Protein AF-A0A7W1ISI7-F1 (afdb_monomer_lite)

Structure (mmCIF, N/CA/C/O backbone):
data_AF-A0A7W1ISI7-F1
#
_entry.id   AF-A0A7W1ISI7-F1
#
loop_
_atom_site.group_PDB
_atom_site.id
_atom_site.type_symbol
_atom_site.label_atom_id
_atom_site.label_alt_id
_atom_site.label_comp_id
_atom_site.label_asym_id
_atom_site.label_entity_id
_atom_site.label_seq_id
_atom_site.pdbx_PDB_ins_code
_atom_site.Cartn_x
_atom_site.Cartn_y
_atom_site.Cartn_z
_atom_site.occupancy
_atom_site.B_iso_or_equiv
_atom_site.auth_seq_id
_atom_site.auth_comp_id
_atom_site.auth_asym_id
_atom_site.auth_atom_id
_atom_site.pdbx_PDB_model_num
ATOM 1 N N . MET A 1 1 ? 41.920 -1.740 -39.205 1.00 56.88 1 MET A N 1
ATOM 2 C CA . MET A 1 1 ? 40.784 -0.908 -38.745 1.00 56.88 1 MET A CA 1
ATOM 3 C C . MET A 1 1 ? 41.171 0.547 -38.924 1.00 56.88 1 MET A C 1
ATOM 5 O O . MET A 1 1 ? 42.257 0.903 -38.486 1.00 56.88 1 MET A O 1
ATOM 9 N N . SER A 1 2 ? 40.366 1.360 -39.616 1.00 63.06 2 SER A N 1
ATOM 10 C CA . SER A 1 2 ? 40.686 2.786 -39.757 1.00 63.06 2 SER A CA 1
ATOM 11 C C . SER A 1 2 ? 40.441 3.511 -38.423 1.00 63.06 2 SER A C 1
ATOM 13 O O . SER A 1 2 ? 39.536 3.117 -37.679 1.00 63.06 2 SER A O 1
ATOM 15 N N . PRO A 1 3 ? 41.211 4.564 -38.102 1.00 68.19 3 PRO A N 1
ATOM 16 C CA . PRO A 1 3 ? 41.009 5.358 -36.886 1.00 68.19 3 PRO A CA 1
ATOM 17 C C . PRO A 1 3 ? 39.587 5.942 -36.789 1.00 68.19 3 PRO A C 1
ATOM 19 O O . PRO A 1 3 ? 39.043 6.083 -35.697 1.00 68.19 3 PRO A O 1
ATOM 22 N N . THR A 1 4 ? 38.939 6.185 -37.930 1.00 71.69 4 THR A N 1
ATOM 23 C CA . THR A 1 4 ? 37.549 6.647 -38.028 1.00 71.69 4 THR A CA 1
ATOM 24 C C . THR A 1 4 ? 36.549 5.611 -37.506 1.00 71.69 4 THR A C 1
ATOM 26 O O . THR A 1 4 ? 35.603 5.973 -36.815 1.00 71.69 4 THR A O 1
ATOM 29 N N . GLY A 1 5 ? 36.782 4.318 -37.767 1.00 69.75 5 GLY A N 1
ATOM 30 C CA . GLY A 1 5 ? 35.905 3.239 -37.299 1.00 69.75 5 GLY A CA 1
ATOM 31 C C . GLY A 1 5 ? 35.951 3.036 -35.783 1.00 69.75 5 GLY A C 1
ATOM 32 O O . GLY A 1 5 ? 34.926 2.751 -35.174 1.00 69.75 5 GLY A O 1
ATOM 33 N N . ILE A 1 6 ? 37.116 3.245 -35.159 1.00 73.50 6 ILE A N 1
ATOM 34 C CA . ILE A 1 6 ? 37.281 3.149 -33.698 1.00 73.50 6 ILE A CA 1
ATOM 35 C C . ILE A 1 6 ? 36.548 4.303 -33.001 1.00 73.50 6 ILE A C 1
ATOM 37 O O . ILE A 1 6 ? 35.837 4.077 -32.023 1.00 73.50 6 ILE A O 1
ATOM 41 N N . ALA A 1 7 ? 36.660 5.524 -33.533 1.00 71.75 7 ALA A N 1
ATOM 42 C CA . ALA A 1 7 ? 35.963 6.694 -32.999 1.00 71.75 7 ALA A CA 1
ATOM 43 C C . ALA A 1 7 ? 34.434 6.563 -33.111 1.00 71.75 7 ALA A C 1
ATOM 45 O O . ALA A 1 7 ? 33.721 6.856 -32.155 1.00 71.75 7 ALA A O 1
ATOM 46 N N . GLN A 1 8 ? 33.924 6.061 -34.241 1.00 72.94 8 GLN A N 1
ATOM 47 C CA . GLN A 1 8 ? 32.490 5.819 -34.430 1.00 72.94 8 GLN A CA 1
ATOM 48 C C . GLN A 1 8 ? 31.948 4.755 -33.468 1.00 72.94 8 GLN A C 1
ATOM 50 O O . GLN A 1 8 ? 30.872 4.935 -32.903 1.00 72.94 8 GLN A O 1
ATOM 55 N N . PHE A 1 9 ? 32.709 3.681 -33.239 1.00 72.81 9 PHE A N 1
ATOM 56 C CA . PHE A 1 9 ? 32.331 2.630 -32.295 1.00 72.81 9 PHE A CA 1
ATOM 57 C C . PHE A 1 9 ? 32.312 3.146 -30.848 1.00 72.81 9 PHE A C 1
ATOM 59 O O . PHE A 1 9 ? 31.388 2.851 -30.100 1.00 72.81 9 PHE A O 1
ATOM 66 N N . LEU A 1 10 ? 33.289 3.974 -30.464 1.00 73.19 10 LEU A N 1
ATOM 67 C CA . LEU A 1 10 ? 33.340 4.614 -29.146 1.00 73.19 10 LEU A CA 1
ATOM 68 C C . LEU A 1 10 ? 32.177 5.582 -28.917 1.00 73.19 10 LEU A C 1
ATOM 70 O O . LEU A 1 10 ? 31.573 5.547 -27.851 1.00 73.19 10 LEU A O 1
ATOM 74 N N . VAL A 1 11 ? 31.832 6.409 -29.907 1.00 72.88 11 VAL A N 1
ATOM 75 C CA . VAL A 1 11 ? 30.692 7.336 -29.814 1.00 72.88 11 VAL A CA 1
ATOM 76 C C . VAL A 1 11 ? 29.374 6.569 -29.716 1.00 72.88 11 VAL A C 1
ATOM 78 O O . VAL A 1 11 ? 28.521 6.938 -28.910 1.00 72.88 11 VAL A O 1
ATOM 81 N N . LEU A 1 12 ? 29.212 5.480 -30.471 1.00 66.56 12 LEU A N 1
ATOM 82 C CA . LEU A 1 12 ? 28.010 4.649 -30.419 1.00 66.56 12 LEU A CA 1
ATOM 83 C C . LEU A 1 12 ? 27.877 3.940 -29.061 1.00 66.56 12 LEU A C 1
ATOM 85 O O . LEU A 1 12 ? 26.829 4.033 -28.431 1.00 66.56 12 LEU A O 1
ATOM 89 N N . SER A 1 13 ? 28.950 3.316 -28.567 1.00 63.59 13 SER A N 1
ATOM 90 C CA . SER A 1 13 ? 28.975 2.659 -27.253 1.00 63.59 13 SER A CA 1
ATOM 91 C C . SER A 1 13 ? 28.772 3.643 -26.102 1.00 63.59 13 SER A C 1
ATOM 93 O O . SER A 1 13 ? 28.024 3.352 -25.175 1.00 63.59 13 SER A O 1
ATOM 95 N N . LEU A 1 14 ? 29.386 4.829 -26.167 1.00 63.88 14 LEU A N 1
ATOM 96 C CA . LEU A 1 14 ? 29.186 5.888 -25.178 1.00 63.88 14 LEU A CA 1
ATOM 97 C C . LEU A 1 14 ? 27.739 6.397 -25.203 1.00 63.88 14 LEU A C 1
ATOM 99 O O . LEU A 1 14 ? 27.159 6.618 -24.150 1.00 63.88 14 LEU A O 1
ATOM 103 N N . SER A 1 15 ? 27.127 6.522 -26.383 1.00 58.84 15 SER A N 1
ATOM 104 C CA . SER A 1 15 ? 25.719 6.919 -26.506 1.00 58.84 15 SER A CA 1
ATOM 105 C C . SER A 1 15 ? 24.775 5.845 -25.953 1.00 58.84 15 SER A C 1
ATOM 107 O O . SER A 1 15 ? 23.840 6.173 -25.236 1.00 58.84 15 SER A O 1
ATOM 109 N N . ILE A 1 16 ? 25.045 4.560 -26.201 1.00 60.09 16 ILE A N 1
ATOM 110 C CA . ILE A 1 16 ? 24.271 3.443 -25.625 1.00 60.09 16 ILE A CA 1
ATOM 111 C C . ILE A 1 16 ? 24.409 3.410 -24.095 1.00 60.09 16 ILE A C 1
ATOM 113 O O . ILE A 1 16 ? 23.429 3.171 -23.401 1.00 60.09 16 ILE A O 1
ATOM 117 N N . LEU A 1 17 ? 25.591 3.718 -23.553 1.00 57.03 17 LEU A N 1
ATOM 118 C CA . LEU A 1 17 ? 25.816 3.804 -22.105 1.00 57.03 17 LEU A CA 1
ATOM 119 C C . LEU A 1 17 ? 25.178 5.050 -21.465 1.00 57.03 17 LEU A C 1
ATOM 121 O O . LEU A 1 17 ? 24.765 4.992 -20.311 1.00 57.03 17 LEU A O 1
ATOM 125 N N . LEU A 1 18 ? 25.095 6.170 -22.191 1.00 53.78 18 LEU A N 1
ATOM 126 C CA . LEU A 1 18 ? 24.512 7.427 -21.698 1.00 53.78 18 LEU A CA 1
ATOM 127 C C . LEU A 1 18 ? 22.983 7.498 -21.860 1.00 53.78 18 LEU A C 1
ATOM 129 O O . LEU A 1 18 ? 22.339 8.246 -21.128 1.00 53.78 18 LEU A O 1
ATOM 133 N N . PHE A 1 19 ? 22.408 6.738 -22.798 1.00 51.94 19 PHE A N 1
ATOM 134 C CA . PHE A 1 19 ? 20.966 6.698 -23.092 1.00 51.94 19 PHE A CA 1
ATOM 135 C C . PHE A 1 19 ? 20.327 5.316 -22.861 1.00 51.94 19 PHE A C 1
ATOM 137 O O . PHE A 1 19 ? 19.182 5.100 -23.264 1.00 51.94 19 PHE A O 1
ATOM 144 N N . GLY A 1 20 ? 21.053 4.385 -22.233 1.00 54.22 20 GLY A N 1
ATOM 145 C CA . GLY A 1 20 ? 20.547 3.066 -21.860 1.00 54.22 20 GLY A CA 1
ATOM 146 C C . GLY A 1 20 ? 19.310 3.196 -20.976 1.00 54.22 20 GLY A C 1
ATOM 147 O O . GLY A 1 20 ? 19.300 3.949 -20.000 1.00 54.22 20 GLY A O 1
ATOM 148 N N . GLY A 1 21 ? 18.238 2.513 -21.365 1.00 56.28 21 GLY A N 1
ATOM 149 C CA . GLY A 1 21 ? 16.966 2.552 -20.667 1.00 56.28 21 GLY A CA 1
ATOM 150 C C . GLY A 1 21 ? 17.073 2.012 -19.244 1.00 56.28 21 GLY A C 1
ATOM 151 O O . GLY A 1 21 ? 17.403 0.850 -19.048 1.00 56.28 21 GLY A O 1
ATOM 152 N N . CYS A 1 22 ? 16.768 2.826 -18.233 1.00 73.12 22 CYS A N 1
ATOM 153 C CA . CYS A 1 22 ? 16.646 2.328 -16.862 1.00 73.12 22 CYS A CA 1
ATOM 154 C C . CYS A 1 22 ? 15.272 1.685 -16.650 1.00 73.12 22 CYS A C 1
ATOM 156 O O . CYS A 1 22 ? 14.272 2.116 -17.219 1.00 73.12 22 CYS A O 1
ATOM 158 N N . ILE A 1 23 ? 15.179 0.697 -15.768 1.00 79.50 23 ILE A N 1
ATOM 159 C CA . ILE A 1 23 ? 13.883 0.136 -15.379 1.00 79.50 23 ILE A CA 1
ATOM 160 C C . ILE A 1 23 ? 13.446 0.785 -14.072 1.00 79.50 23 ILE A C 1
ATOM 162 O O . ILE A 1 23 ? 14.241 0.917 -13.142 1.00 79.50 23 ILE A O 1
ATOM 166 N N . SER A 1 24 ? 12.184 1.198 -13.999 1.00 88.88 24 SER A N 1
ATOM 167 C CA . SER A 1 24 ? 11.588 1.781 -12.800 1.00 88.88 24 SER A CA 1
ATOM 168 C C . SER A 1 24 ? 10.356 0.993 -12.382 1.00 88.88 24 SER A C 1
ATOM 170 O O . SER A 1 24 ? 9.454 0.727 -13.172 1.00 88.88 24 SER A O 1
ATOM 172 N N . HIS A 1 25 ? 10.308 0.620 -11.116 1.00 93.19 25 HIS A N 1
ATOM 173 C CA . HIS A 1 25 ? 9.157 0.015 -10.474 1.00 93.19 25 HIS A CA 1
ATOM 174 C C . HIS A 1 25 ? 8.438 1.073 -9.663 1.00 93.19 25 HIS A C 1
ATOM 176 O O . HIS A 1 25 ? 9.029 1.634 -8.744 1.00 93.19 25 HIS A O 1
ATOM 182 N N . VAL A 1 26 ? 7.173 1.325 -9.983 1.00 96.69 26 VAL A N 1
ATOM 183 C CA . VAL A 1 26 ? 6.356 2.361 -9.348 1.00 96.69 26 VAL A CA 1
ATOM 184 C C . VAL A 1 26 ? 5.183 1.715 -8.621 1.00 96.69 26 VAL A C 1
ATOM 186 O O . VAL A 1 26 ? 4.253 1.202 -9.240 1.00 96.69 26 VAL A O 1
ATOM 189 N N . ALA A 1 27 ? 5.214 1.757 -7.293 1.00 97.88 27 ALA A N 1
ATOM 190 C CA . ALA A 1 27 ? 4.057 1.459 -6.462 1.00 97.88 27 ALA A CA 1
ATOM 191 C C . ALA A 1 27 ? 3.283 2.757 -6.221 1.00 97.88 27 ALA A C 1
ATOM 193 O O . ALA A 1 27 ? 3.798 3.685 -5.591 1.00 97.88 27 ALA A O 1
ATOM 194 N N . ARG A 1 28 ? 2.053 2.821 -6.730 1.00 98.31 28 ARG A N 1
ATOM 195 C CA . ARG A 1 28 ? 1.122 3.931 -6.536 1.00 98.31 28 ARG A CA 1
ATOM 196 C C . ARG A 1 28 ? 0.054 3.525 -5.526 1.00 98.31 28 ARG A C 1
ATOM 198 O O . ARG A 1 28 ? -0.526 2.447 -5.632 1.00 98.31 28 ARG A O 1
ATOM 205 N N . ILE A 1 29 ? -0.188 4.383 -4.546 1.00 98.38 29 ILE A N 1
ATOM 206 C CA . ILE A 1 29 ? -1.236 4.220 -3.546 1.00 98.38 29 ILE A CA 1
ATOM 207 C C . ILE A 1 29 ? -2.166 5.419 -3.673 1.00 98.38 29 ILE A C 1
ATOM 209 O O . ILE A 1 29 ? -1.732 6.549 -3.457 1.00 98.38 29 ILE A O 1
ATOM 213 N N . ASP A 1 30 ? -3.414 5.161 -4.050 1.00 98.06 30 ASP A N 1
ATOM 214 C CA . ASP A 1 30 ? -4.461 6.172 -4.137 1.00 98.06 30 ASP A CA 1
ATOM 215 C C . ASP A 1 30 ? -5.287 6.140 -2.842 1.00 98.06 30 ASP A C 1
ATOM 217 O O . ASP A 1 30 ? -5.799 5.092 -2.433 1.00 98.06 30 ASP A O 1
ATOM 221 N N . SER A 1 31 ? -5.387 7.291 -2.188 1.00 96.06 31 SER A N 1
ATOM 222 C CA . SER A 1 31 ? -6.153 7.502 -0.963 1.00 96.06 31 SER A CA 1
ATOM 223 C C . SER A 1 31 ? -7.458 8.232 -1.286 1.00 96.06 31 SER A C 1
ATOM 225 O O . SER A 1 31 ? -7.456 9.105 -2.157 1.00 96.06 31 SER A O 1
ATOM 227 N N . PRO A 1 32 ? -8.576 7.935 -0.600 1.00 92.12 32 PRO A N 1
ATOM 228 C CA . PRO A 1 32 ? -9.754 8.783 -0.695 1.00 92.12 32 PRO A CA 1
ATOM 229 C C . PRO A 1 32 ? -9.413 10.185 -0.175 1.00 92.12 32 PRO A C 1
ATOM 231 O O . PRO A 1 32 ? -8.799 10.340 0.882 1.00 92.12 32 PRO A O 1
ATOM 234 N N . SER A 1 33 ? -9.820 11.202 -0.931 1.00 85.31 33 SER A N 1
ATOM 235 C CA . SER A 1 33 ? -9.605 12.610 -0.585 1.00 85.31 33 SER A CA 1
ATOM 236 C C . SER A 1 33 ? -10.607 13.119 0.452 1.00 85.31 33 SER A C 1
ATOM 238 O O . SER A 1 33 ? -10.392 14.153 1.085 1.00 85.31 33 SER A O 1
ATOM 240 N N . THR A 1 34 ? -11.738 12.428 0.638 1.00 88.62 34 THR A N 1
ATOM 241 C CA . THR A 1 34 ? -12.762 12.804 1.618 1.00 88.62 34 THR A CA 1
ATOM 242 C C . THR A 1 34 ? -13.572 11.586 2.086 1.00 88.62 34 THR A C 1
ATOM 244 O O . THR A 1 34 ? -14.113 10.874 1.239 1.00 88.62 34 THR A O 1
ATOM 247 N N . PRO A 1 35 ? -13.719 11.383 3.408 1.00 89.81 35 PRO A N 1
ATOM 248 C CA . PRO A 1 35 ? -12.905 11.997 4.462 1.00 89.81 35 PRO A CA 1
ATOM 249 C C . PRO A 1 35 ? -11.433 11.534 4.365 1.00 89.81 35 PRO A C 1
ATOM 251 O O . PRO A 1 35 ? -11.171 10.420 3.905 1.00 89.81 35 PRO A O 1
ATOM 254 N N . PRO A 1 36 ? -10.454 12.376 4.750 1.00 91.62 36 PRO A N 1
ATOM 255 C CA . PRO A 1 36 ? -9.047 12.006 4.667 1.00 91.62 36 PRO A CA 1
ATOM 256 C C . PRO A 1 36 ? -8.712 10.914 5.687 1.00 91.62 36 PRO A C 1
ATOM 258 O O . PRO A 1 36 ? -9.041 11.019 6.870 1.00 91.62 36 PRO A O 1
ATOM 261 N N . VAL A 1 37 ? -8.009 9.881 5.233 1.00 95.50 37 VAL A N 1
ATOM 262 C CA . VAL A 1 37 ? -7.545 8.790 6.098 1.00 95.50 37 VAL A CA 1
ATOM 263 C C . VAL A 1 37 ? -6.192 9.122 6.721 1.00 95.50 37 VAL A C 1
ATOM 265 O O . VAL A 1 37 ? -5.418 9.939 6.218 1.00 95.50 37 VAL A O 1
ATOM 268 N N . GLN A 1 38 ? -5.891 8.446 7.819 1.00 97.25 38 GLN A N 1
ATOM 269 C CA . GLN A 1 38 ? -4.572 8.408 8.441 1.00 97.25 38 GLN A CA 1
ATOM 270 C C . GLN A 1 38 ? -3.989 7.014 8.228 1.00 97.25 38 GLN A C 1
ATOM 272 O O . GLN A 1 38 ? -4.731 6.058 8.012 1.00 97.25 38 GLN A O 1
ATOM 277 N N . GLY A 1 39 ? -2.672 6.857 8.254 1.00 96.44 39 GLY A N 1
ATOM 278 C CA . GLY A 1 39 ? -2.113 5.531 8.034 1.00 96.44 39 GLY A CA 1
ATOM 279 C C . GLY A 1 39 ? -0.604 5.450 8.009 1.00 96.44 39 GLY A C 1
ATOM 280 O O . GLY A 1 39 ? 0.113 6.437 8.139 1.00 96.44 39 GLY A O 1
ATOM 281 N N . VAL A 1 40 ? -0.126 4.231 7.809 1.00 97.31 40 VAL A N 1
ATOM 282 C CA . VAL A 1 40 ? 1.263 3.885 7.552 1.00 97.31 40 VAL A CA 1
ATOM 283 C C . VAL A 1 40 ? 1.371 3.349 6.128 1.00 97.31 40 VAL A C 1
ATOM 285 O O . VAL A 1 40 ? 0.715 2.369 5.775 1.00 97.31 40 VAL A O 1
ATOM 288 N N . ILE A 1 41 ? 2.224 3.971 5.313 1.00 96.69 41 ILE A N 1
ATOM 289 C CA . ILE A 1 41 ? 2.584 3.497 3.971 1.00 96.69 41 ILE A CA 1
ATOM 290 C C . ILE A 1 41 ? 4.067 3.135 3.982 1.00 96.69 41 ILE A C 1
ATOM 292 O O . ILE A 1 41 ? 4.942 3.985 4.155 1.00 96.69 41 ILE A O 1
ATOM 296 N N . GLY A 1 42 ? 4.368 1.849 3.811 1.00 95.69 42 GLY A N 1
ATOM 297 C CA . GLY A 1 42 ? 5.712 1.318 3.996 1.00 95.69 42 GLY A CA 1
ATOM 298 C C . GLY A 1 42 ? 6.160 1.459 5.449 1.00 95.69 42 GLY A C 1
ATOM 299 O O . GLY A 1 42 ? 5.762 0.674 6.300 1.00 95.69 42 GLY A O 1
ATOM 300 N N . VAL A 1 43 ? 7.008 2.453 5.710 1.00 94.38 43 VAL A N 1
ATOM 301 C CA . VAL A 1 43 ? 7.551 2.765 7.047 1.00 94.38 43 VAL A CA 1
ATOM 302 C C . VAL A 1 43 ? 7.155 4.161 7.530 1.00 94.38 43 VAL A C 1
ATOM 304 O O . VAL A 1 43 ? 7.570 4.588 8.603 1.00 94.38 43 VAL A O 1
ATOM 307 N N . SER A 1 44 ? 6.387 4.895 6.726 1.00 96.31 44 SER A N 1
ATOM 308 C CA . SER A 1 44 ? 6.056 6.292 6.982 1.00 96.31 44 SER A CA 1
ATOM 309 C C . SER A 1 44 ? 4.641 6.401 7.520 1.00 96.31 44 SER A C 1
ATOM 311 O O . SER A 1 44 ? 3.699 5.973 6.857 1.00 96.31 44 SER A O 1
ATOM 313 N N . TYR A 1 45 ? 4.504 6.997 8.703 1.00 97.19 45 TYR A N 1
ATOM 314 C CA . TYR A 1 45 ? 3.218 7.432 9.236 1.00 97.19 45 TYR A CA 1
ATOM 315 C C . TYR A 1 45 ? 2.793 8.757 8.591 1.00 97.19 45 TYR A C 1
ATOM 317 O O . TYR A 1 45 ? 3.609 9.672 8.472 1.00 97.19 45 TYR A O 1
ATOM 325 N N . LEU A 1 46 ? 1.530 8.851 8.177 1.00 96.00 46 LEU A N 1
ATOM 326 C CA . LEU A 1 46 ? 0.953 9.977 7.449 1.00 96.00 46 LEU A CA 1
ATOM 327 C C . LEU A 1 46 ? -0.444 10.297 8.002 1.00 96.00 46 LEU A C 1
ATOM 329 O O . LEU A 1 46 ? -1.304 9.420 8.090 1.00 96.00 46 LEU A O 1
ATOM 333 N N . ALA A 1 47 ? -0.671 11.562 8.357 1.00 94.56 47 ALA A N 1
ATOM 334 C CA . ALA A 1 47 ? -1.950 12.064 8.852 1.00 94.56 47 ALA A CA 1
ATOM 335 C C . ALA A 1 47 ? -2.119 13.550 8.458 1.00 94.56 47 ALA A C 1
ATOM 337 O O . ALA A 1 47 ? -1.555 14.416 9.131 1.00 94.56 47 ALA A O 1
ATOM 338 N N . PRO A 1 48 ? -2.859 13.865 7.377 1.00 94.69 48 PRO A N 1
ATOM 339 C CA . PRO A 1 48 ? -3.558 12.933 6.487 1.00 94.69 48 PRO A CA 1
ATOM 340 C C . PRO A 1 48 ? -2.611 12.195 5.526 1.00 94.69 48 PRO A C 1
ATOM 342 O O . PRO A 1 48 ? -1.510 12.660 5.224 1.00 94.69 48 PRO A O 1
ATOM 345 N N . VAL A 1 49 ? -3.056 11.046 5.020 1.00 95.94 49 VAL A N 1
ATOM 346 C CA . VAL A 1 49 ? -2.446 10.397 3.853 1.00 95.94 49 VAL A CA 1
ATOM 347 C C . VAL A 1 49 ? -2.745 11.253 2.609 1.00 95.94 49 VAL A C 1
ATOM 349 O O . VAL A 1 49 ? -3.908 11.593 2.394 1.00 95.94 49 VAL A O 1
ATOM 352 N N . PRO A 1 50 ? -1.743 11.615 1.782 1.00 96.38 50 PRO A N 1
ATOM 353 C CA . PRO A 1 50 ? -1.983 12.334 0.530 1.00 96.38 50 PRO A CA 1
ATOM 354 C C . PRO A 1 50 ? -2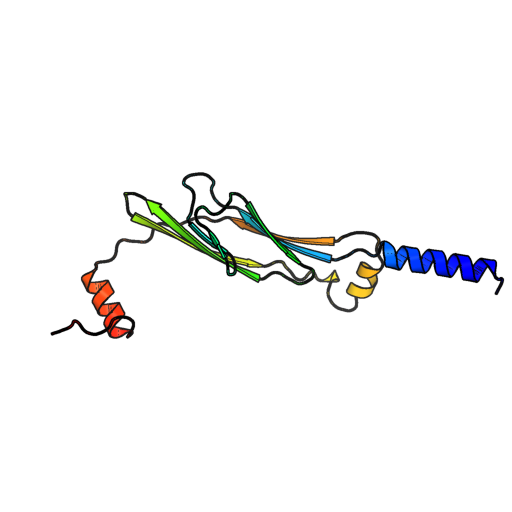.842 11.526 -0.450 1.00 96.38 50 PRO A C 1
ATOM 356 O O . PRO A 1 50 ? -2.690 10.306 -0.522 1.00 96.38 50 PRO A O 1
ATOM 359 N N . ASP A 1 51 ? -3.641 12.210 -1.278 1.00 96.12 51 ASP A N 1
ATOM 360 C CA . ASP A 1 51 ? -4.489 11.600 -2.323 1.00 96.12 51 ASP A CA 1
ATOM 361 C C . ASP A 1 51 ? -3.737 10.576 -3.180 1.00 96.12 51 ASP A C 1
ATOM 363 O O . ASP A 1 51 ? -4.275 9.532 -3.542 1.00 96.12 51 ASP A O 1
ATOM 367 N N . VAL A 1 52 ? -2.469 10.864 -3.486 1.00 96.81 52 VAL A N 1
ATOM 368 C CA . VAL A 1 52 ? -1.576 9.949 -4.191 1.00 96.81 52 VAL A CA 1
ATOM 369 C C . VAL A 1 52 ? -0.240 9.891 -3.467 1.00 96.81 52 VAL A C 1
ATOM 371 O O . VAL A 1 52 ? 0.468 10.891 -3.354 1.00 96.81 52 VAL A O 1
ATOM 374 N N . THR A 1 53 ? 0.142 8.692 -3.041 1.00 97.19 53 THR A N 1
ATOM 375 C CA . THR A 1 53 ? 1.492 8.385 -2.564 1.00 97.19 53 THR A CA 1
ATOM 376 C C . THR A 1 53 ? 2.183 7.474 -3.570 1.00 97.19 53 THR A C 1
ATOM 378 O O . THR A 1 53 ? 1.595 6.506 -4.053 1.00 97.19 53 THR A O 1
ATOM 381 N N . GLN A 1 54 ? 3.439 7.766 -3.903 1.00 97.00 54 GLN A N 1
ATOM 382 C CA . GLN A 1 54 ? 4.223 6.953 -4.830 1.00 97.00 54 GLN A CA 1
ATOM 383 C C . GLN A 1 54 ? 5.562 6.558 -4.228 1.00 97.00 54 GLN A C 1
ATOM 385 O O . GLN A 1 54 ? 6.233 7.357 -3.577 1.00 97.00 54 GLN A O 1
ATOM 390 N N . ARG A 1 55 ? 5.971 5.322 -4.510 1.00 95.38 55 ARG A N 1
ATOM 391 C CA . ARG A 1 55 ? 7.328 4.841 -4.269 1.00 95.38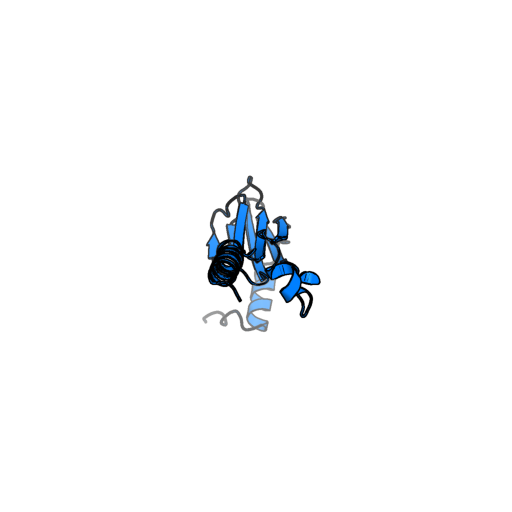 55 ARG A CA 1
ATOM 392 C C . ARG A 1 55 ? 7.887 4.284 -5.567 1.00 95.38 55 ARG A C 1
ATOM 394 O O . ARG A 1 55 ? 7.260 3.427 -6.186 1.00 95.38 55 ARG A O 1
ATOM 401 N N . ALA A 1 56 ? 9.056 4.778 -5.958 1.00 94.75 56 ALA A N 1
ATOM 402 C CA . ALA A 1 56 ? 9.739 4.363 -7.171 1.00 94.75 56 ALA A CA 1
ATOM 403 C C . ALA A 1 56 ? 11.139 3.826 -6.860 1.00 94.75 56 ALA A C 1
ATOM 405 O O . ALA A 1 56 ? 11.797 4.292 -5.928 1.00 94.75 56 ALA A O 1
ATOM 406 N N . GLY A 1 57 ? 11.607 2.863 -7.648 1.00 90.69 57 GLY A N 1
ATOM 407 C CA . GLY A 1 57 ? 12.970 2.352 -7.545 1.00 90.69 57 GLY A CA 1
ATOM 408 C C . GLY A 1 57 ? 13.319 1.354 -8.648 1.00 90.69 57 GLY A C 1
ATOM 409 O O . GLY A 1 57 ? 12.439 0.929 -9.387 1.00 90.69 57 GLY A O 1
ATOM 410 N N . PRO A 1 58 ? 14.594 0.952 -8.768 1.00 85.75 58 PRO A N 1
ATOM 411 C CA . PRO A 1 58 ? 15.037 0.045 -9.831 1.00 85.75 58 PRO A CA 1
ATOM 412 C C . PRO A 1 58 ? 14.602 -1.415 -9.619 1.00 85.75 58 PRO A C 1
ATOM 414 O O . PRO A 1 58 ? 14.581 -2.207 -10.558 1.00 85.75 58 PRO A O 1
ATOM 417 N N . LEU A 1 59 ? 14.250 -1.779 -8.383 1.00 89.62 59 LEU A N 1
ATOM 418 C CA . LEU A 1 59 ? 13.824 -3.124 -7.997 1.00 89.62 59 LEU A CA 1
ATOM 419 C C . LEU A 1 59 ? 12.312 -3.181 -7.766 1.00 89.62 59 LEU A C 1
ATOM 421 O O . LEU A 1 59 ? 11.726 -2.147 -7.429 1.00 89.62 59 LEU A O 1
ATOM 425 N N . PRO A 1 60 ? 11.692 -4.374 -7.855 1.00 93.94 60 PRO A N 1
ATOM 426 C CA . PRO A 1 60 ? 10.308 -4.567 -7.448 1.00 93.94 60 PRO A CA 1
ATOM 427 C C . PRO A 1 60 ? 10.007 -3.955 -6.079 1.00 93.94 60 PRO A C 1
ATOM 429 O O . PRO A 1 60 ? 10.745 -4.148 -5.112 1.00 93.94 60 PRO A O 1
ATOM 432 N N . GLN A 1 61 ? 8.919 -3.196 -6.015 1.00 96.69 61 GLN A N 1
ATOM 433 C CA . GLN A 1 61 ? 8.429 -2.567 -4.800 1.00 96.69 61 GLN A CA 1
ATOM 434 C C . GLN A 1 61 ? 7.469 -3.524 -4.091 1.00 96.69 61 GLN A C 1
ATOM 436 O O . GLN A 1 61 ? 6.582 -4.094 -4.724 1.00 96.69 61 GLN A O 1
ATOM 441 N N . ASP A 1 62 ? 7.614 -3.655 -2.773 1.00 97.56 62 ASP A N 1
ATOM 442 C CA . ASP A 1 62 ? 6.629 -4.287 -1.891 1.00 97.56 62 ASP A CA 1
ATOM 443 C C . ASP A 1 62 ? 6.300 -3.297 -0.766 1.00 97.56 62 ASP A C 1
ATOM 445 O O . ASP A 1 62 ? 7.107 -3.073 0.139 1.00 97.56 62 ASP A O 1
ATOM 449 N N . VAL A 1 63 ? 5.153 -2.623 -0.876 1.00 98.00 63 VAL A N 1
ATOM 450 C CA . VAL A 1 63 ? 4.756 -1.532 0.022 1.00 98.00 63 VAL A CA 1
ATOM 451 C C . VAL A 1 63 ? 3.535 -1.965 0.836 1.00 98.00 63 VAL A C 1
ATOM 453 O O . VAL A 1 63 ? 2.427 -1.977 0.292 1.00 98.00 63 VAL A O 1
ATOM 456 N N . PRO A 1 64 ? 3.694 -2.336 2.122 1.00 98.31 64 PRO A N 1
ATOM 457 C CA . PRO A 1 64 ? 2.553 -2.552 3.006 1.00 98.31 64 PRO A CA 1
ATOM 458 C C . PRO A 1 64 ? 1.830 -1.228 3.281 1.00 98.31 64 PRO A C 1
ATOM 460 O O . PRO A 1 64 ? 2.466 -0.177 3.362 1.00 98.31 64 PRO A O 1
ATOM 463 N N . VAL A 1 65 ? 0.510 -1.288 3.421 1.00 98.38 65 VAL A N 1
ATOM 464 C CA . VAL A 1 65 ? -0.349 -0.137 3.707 1.00 98.38 65 VAL A CA 1
ATOM 465 C C . VAL A 1 65 ? -1.325 -0.515 4.808 1.00 98.38 65 VAL A C 1
ATOM 467 O O . VAL A 1 65 ? -2.105 -1.448 4.638 1.00 98.38 65 VAL A O 1
ATOM 470 N N . SER A 1 66 ? -1.310 0.251 5.890 1.00 98.25 66 SER A N 1
ATOM 471 C CA . SER A 1 66 ? -2.293 0.181 6.968 1.00 98.25 66 SER A CA 1
ATOM 472 C C . SER A 1 66 ? -2.919 1.560 7.092 1.00 98.25 66 SER A C 1
ATOM 474 O O . SER A 1 66 ? -2.208 2.518 7.371 1.00 98.25 66 SER A O 1
ATOM 476 N N . ALA A 1 67 ? -4.217 1.699 6.859 1.00 97.81 67 ALA A N 1
ATOM 477 C CA . ALA A 1 67 ? -4.902 2.986 6.939 1.00 97.81 67 ALA A CA 1
ATOM 478 C C . ALA A 1 67 ? -6.140 2.883 7.820 1.00 97.81 67 ALA A C 1
ATOM 480 O O . ALA A 1 67 ? -6.762 1.827 7.925 1.00 97.81 67 ALA A O 1
ATOM 481 N N . TRP A 1 68 ? -6.497 3.985 8.459 1.00 97.31 68 TRP A N 1
ATOM 482 C CA . TRP A 1 68 ? -7.668 4.091 9.300 1.00 97.31 68 TRP A CA 1
ATOM 483 C C . TRP A 1 68 ? -8.317 5.459 9.179 1.00 97.31 68 TRP A C 1
ATOM 485 O O . TRP A 1 68 ? -7.695 6.473 8.862 1.00 97.31 68 TRP A O 1
ATOM 495 N N . LEU A 1 69 ? -9.606 5.452 9.451 1.00 95.75 69 LEU A N 1
ATOM 496 C CA . LEU A 1 69 ? -10.482 6.597 9.436 1.00 95.75 69 LEU A CA 1
ATOM 497 C C . LEU A 1 69 ? -11.281 6.544 10.731 1.00 95.75 69 LEU A C 1
ATOM 499 O O . LEU A 1 69 ? -11.927 5.537 11.014 1.00 95.75 69 LEU A O 1
ATOM 503 N N . ILE A 1 70 ? -11.166 7.597 11.531 1.00 91.88 70 ILE A N 1
ATOM 504 C CA . ILE A 1 70 ? -11.925 7.751 12.769 1.00 91.88 70 ILE A CA 1
ATOM 505 C C . ILE A 1 70 ? -13.041 8.744 12.465 1.00 91.88 70 ILE A C 1
ATOM 507 O O . ILE A 1 70 ? -12.761 9.879 12.083 1.00 91.88 70 ILE A O 1
ATOM 511 N N . GLU A 1 71 ? -14.276 8.292 12.620 1.00 89.88 71 GLU A N 1
ATOM 512 C CA . GLU A 1 71 ? -15.506 9.066 12.453 1.00 89.88 71 GLU A CA 1
ATOM 513 C C . GLU A 1 71 ? -16.301 9.039 13.763 1.00 89.88 71 GLU A C 1
ATOM 515 O O . GLU A 1 71 ? -15.995 8.261 14.670 1.00 89.88 71 GLU A O 1
ATOM 520 N N . ASP A 1 72 ? -17.340 9.869 13.863 1.00 89.12 72 ASP A N 1
ATOM 521 C CA . ASP A 1 72 ? -18.204 9.925 15.051 1.00 89.12 72 ASP A CA 1
ATOM 522 C C . ASP A 1 72 ? -18.867 8.565 15.350 1.00 89.12 72 ASP A C 1
ATOM 524 O O . ASP A 1 72 ? -19.040 8.193 16.511 1.00 89.12 72 ASP A O 1
ATOM 528 N N . ASP A 1 73 ? -19.167 7.793 14.300 1.00 84.44 73 ASP A N 1
ATOM 529 C CA . ASP A 1 73 ? -19.830 6.487 14.377 1.00 84.44 73 ASP A CA 1
ATOM 530 C C . ASP A 1 73 ? -18.857 5.308 14.582 1.00 84.44 73 ASP A C 1
ATOM 532 O O . ASP A 1 73 ? -19.290 4.160 14.727 1.00 84.44 73 ASP A O 1
ATOM 536 N N . GLY A 1 74 ? -17.540 5.560 14.616 1.00 90.19 74 GLY A N 1
ATOM 537 C CA . GLY A 1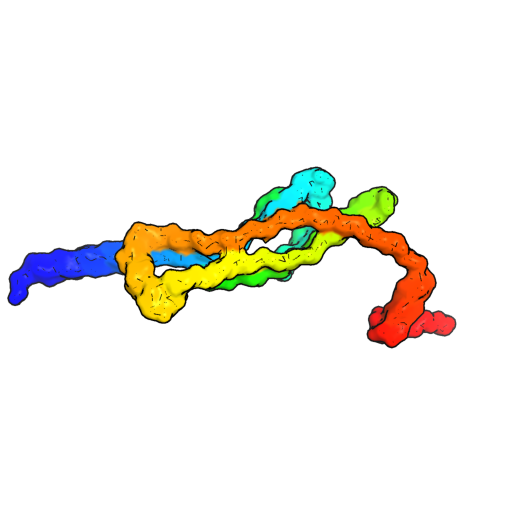 74 ? -16.537 4.547 14.943 1.00 90.19 74 GLY A CA 1
ATOM 538 C C . GLY A 1 74 ? -15.264 4.582 14.097 1.00 90.19 74 GLY A C 1
ATOM 539 O O . GLY A 1 74 ? -14.809 5.616 13.617 1.00 90.19 74 GLY A O 1
ATOM 540 N N . LEU A 1 75 ? -14.637 3.411 13.965 1.00 93.69 75 LEU A N 1
ATOM 541 C CA . LEU A 1 75 ? -13.362 3.225 13.274 1.00 93.69 75 LEU A CA 1
ATOM 542 C C . LEU A 1 75 ? -13.579 2.443 11.980 1.00 93.69 75 LEU A C 1
ATOM 544 O O . LEU A 1 75 ? -14.113 1.338 12.008 1.00 93.69 75 LEU A O 1
ATOM 548 N N . SER A 1 76 ? -13.066 2.952 10.868 1.00 95.94 76 SER A N 1
ATOM 549 C CA . SER A 1 76 ? -12.882 2.191 9.633 1.00 95.94 76 SER A CA 1
ATOM 550 C C . SER A 1 76 ? -11.398 1.925 9.402 1.00 95.94 76 SER A C 1
ATOM 552 O O . SER A 1 76 ? -10.555 2.773 9.689 1.00 95.94 76 SER A O 1
ATOM 554 N N . ARG A 1 77 ? -11.055 0.741 8.888 1.00 97.00 77 ARG A N 1
ATOM 555 C CA . ARG A 1 77 ? -9.667 0.312 8.667 1.00 97.00 77 ARG A CA 1
ATOM 556 C C . ARG A 1 77 ? -9.493 -0.323 7.294 1.00 97.00 77 ARG A C 1
ATOM 558 O O . ARG A 1 77 ? -10.390 -0.985 6.784 1.00 97.00 77 ARG A O 1
ATOM 565 N N . PHE A 1 78 ? -8.311 -0.148 6.723 1.00 97.88 78 PHE A N 1
ATOM 566 C CA . PHE A 1 78 ? -7.842 -0.811 5.520 1.00 97.88 78 PHE A CA 1
ATOM 567 C C . PHE A 1 78 ? -6.461 -1.415 5.772 1.00 97.88 78 PHE A C 1
ATOM 569 O O . PHE A 1 78 ? -5.579 -0.759 6.322 1.00 97.88 78 PHE A O 1
ATOM 576 N N . GLU A 1 79 ? -6.268 -2.651 5.324 1.00 98.19 79 GLU A N 1
ATOM 577 C CA . GLU A 1 79 ? -4.969 -3.315 5.282 1.00 98.19 79 GLU A CA 1
ATOM 578 C C . GLU A 1 79 ? -4.732 -3.815 3.862 1.00 98.19 79 GLU A C 1
ATOM 580 O O . GLU A 1 79 ? -5.560 -4.521 3.287 1.00 98.19 79 GLU A O 1
ATOM 585 N N . GLY A 1 80 ? -3.596 -3.445 3.286 1.00 97.81 80 GLY A N 1
ATOM 586 C CA . GLY A 1 80 ? -3.277 -3.754 1.906 1.00 97.81 80 GLY A CA 1
ATOM 587 C C . GLY A 1 80 ? -1.782 -3.813 1.651 1.00 97.81 80 GLY A C 1
ATOM 588 O O . GLY A 1 80 ? -0.943 -3.555 2.518 1.00 97.81 80 GLY A O 1
ATOM 589 N N . ARG A 1 81 ? -1.429 -4.197 0.426 1.00 98.25 81 ARG A N 1
ATOM 590 C CA . ARG A 1 81 ? -0.035 -4.300 0.004 1.00 98.25 81 ARG A CA 1
ATOM 591 C C . ARG A 1 81 ? 0.083 -4.035 -1.490 1.00 98.25 81 ARG A C 1
ATOM 593 O O . ARG A 1 81 ? -0.499 -4.759 -2.292 1.00 98.25 81 ARG A O 1
ATOM 600 N N . CYS A 1 82 ? 0.830 -2.999 -1.858 1.00 98.00 82 CYS A N 1
ATOM 601 C CA . CYS A 1 82 ? 1.077 -2.632 -3.248 1.00 98.00 82 CYS A CA 1
ATOM 602 C C . CYS A 1 82 ? 2.387 -3.279 -3.714 1.00 98.00 82 CYS A C 1
ATOM 604 O O . CYS A 1 82 ? 3.456 -2.959 -3.191 1.00 98.00 82 CYS A O 1
ATOM 606 N N . ARG A 1 83 ? 2.296 -4.215 -4.667 1.00 97.81 83 ARG A N 1
ATOM 607 C CA . ARG A 1 83 ? 3.439 -4.979 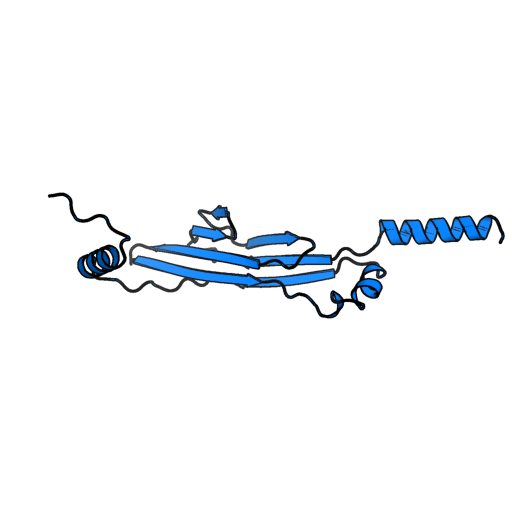-5.187 1.00 97.81 83 ARG A CA 1
ATOM 608 C C . ARG A 1 83 ? 3.600 -4.766 -6.673 1.00 97.81 83 ARG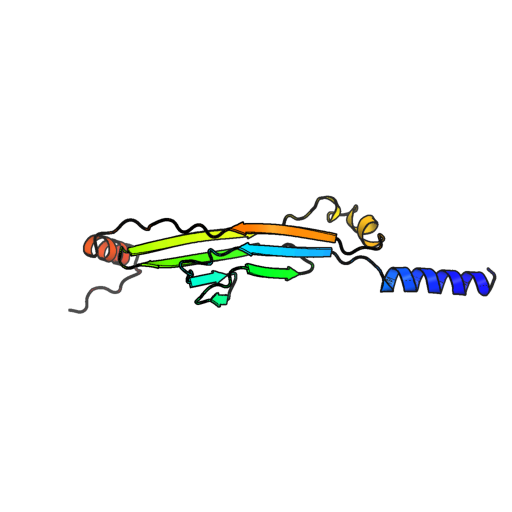 A C 1
ATOM 610 O O . ARG A 1 83 ? 2.712 -5.150 -7.432 1.00 97.81 83 ARG A O 1
ATOM 617 N N . THR A 1 84 ? 4.732 -4.216 -7.094 1.00 96.50 84 THR A N 1
ATOM 618 C CA . THR A 1 84 ? 5.022 -4.148 -8.527 1.00 96.50 84 THR A CA 1
ATOM 619 C C . THR A 1 84 ? 5.426 -5.533 -9.029 1.00 96.50 84 THR A C 1
ATOM 621 O O . THR A 1 84 ? 6.172 -6.251 -8.354 1.00 96.50 84 THR A O 1
ATOM 624 N N . PRO A 1 85 ? 4.922 -5.961 -10.197 1.00 91.81 85 PRO A N 1
ATOM 625 C CA . PRO A 1 85 ? 5.319 -7.241 -10.755 1.00 91.81 85 PRO A CA 1
ATOM 626 C C . PRO A 1 85 ? 6.789 -7.183 -11.176 1.00 91.81 85 PRO A C 1
ATOM 628 O O . PRO A 1 85 ? 7.260 -6.140 -11.627 1.00 91.81 85 PRO A O 1
ATOM 631 N N . LEU A 1 86 ? 7.490 -8.317 -11.082 1.00 88.88 86 LEU A N 1
ATOM 632 C CA . LEU A 1 86 ? 8.757 -8.533 -11.781 1.00 88.88 86 LEU A CA 1
ATOM 633 C C . LEU A 1 86 ? 8.435 -9.027 -13.200 1.00 88.88 86 LEU A C 1
ATOM 635 O O . LEU A 1 86 ? 8.073 -10.205 -13.354 1.00 88.88 86 LEU A O 1
ATOM 639 N N . PRO A 1 87 ? 8.509 -8.162 -14.227 1.00 81.75 87 PRO A N 1
ATOM 640 C CA . PRO A 1 87 ? 8.125 -8.530 -15.579 1.00 81.75 87 PRO A CA 1
ATOM 641 C C . PRO A 1 87 ? 9.015 -9.654 -16.109 1.00 81.75 87 PRO A C 1
ATOM 643 O O . PRO A 1 87 ? 10.183 -9.765 -15.742 1.00 81.75 87 PRO A O 1
ATOM 646 N N . TRP A 1 88 ? 8.474 -10.500 -16.988 1.00 79.31 88 TRP A N 1
ATOM 647 C CA . TRP A 1 88 ? 9.224 -11.634 -17.541 1.00 79.31 88 TRP A CA 1
ATOM 648 C C . TRP A 1 88 ? 10.469 -11.188 -18.319 1.00 79.31 88 TRP A C 1
ATOM 650 O O . TRP A 1 88 ? 11.471 -11.891 -18.303 1.00 79.31 88 TRP A O 1
ATOM 660 N N . TRP A 1 89 ? 10.416 -10.014 -18.951 1.00 73.69 89 TRP A N 1
ATOM 661 C CA . TRP A 1 89 ? 11.526 -9.434 -19.705 1.00 73.69 89 TRP A CA 1
ATOM 662 C C . TRP A 1 89 ? 12.646 -8.896 -18.807 1.00 73.69 89 TRP A C 1
ATOM 664 O O . TRP A 1 89 ? 13.744 -8.687 -19.287 1.00 73.69 89 TRP A O 1
ATOM 674 N N . GLN A 1 90 ? 12.404 -8.743 -17.500 1.00 73.94 90 GLN A N 1
ATOM 675 C CA . GLN A 1 90 ? 13.430 -8.444 -16.494 1.00 73.94 90 GLN A CA 1
ATOM 676 C C . GLN A 1 90 ? 14.098 -9.702 -15.922 1.00 73.94 90 GLN A C 1
ATOM 678 O O . GLN A 1 90 ? 14.860 -9.626 -14.959 1.00 73.94 90 GLN A O 1
ATOM 683 N N . ARG A 1 91 ? 13.756 -10.882 -16.447 1.00 76.00 91 ARG A N 1
ATOM 684 C CA . ARG A 1 91 ? 14.362 -12.150 -16.044 1.00 76.00 91 ARG A CA 1
ATOM 685 C C . ARG A 1 91 ? 15.460 -12.498 -17.036 1.00 76.00 91 ARG A C 1
ATOM 687 O O . ARG A 1 91 ? 15.251 -12.412 -18.245 1.00 76.00 91 ARG A O 1
ATOM 694 N N . PHE A 1 92 ? 16.595 -12.956 -16.524 1.00 66.62 92 PHE A N 1
ATOM 695 C CA . PHE A 1 92 ? 17.689 -13.436 -17.359 1.00 66.62 92 PHE A CA 1
ATOM 696 C C . PHE A 1 92 ? 17.210 -14.520 -18.347 1.00 66.62 92 PHE A C 1
ATOM 698 O O . PHE A 1 92 ? 16.473 -15.424 -17.930 1.00 66.62 92 PHE A O 1
ATOM 705 N N . PRO A 1 93 ? 17.614 -14.479 -19.635 1.00 61.41 93 PRO A N 1
ATOM 706 C CA . PRO A 1 93 ? 18.530 -13.520 -20.278 1.00 61.41 93 PRO A CA 1
ATOM 707 C C . PRO A 1 93 ? 17.826 -12.361 -21.015 1.00 61.41 93 PRO A C 1
ATOM 709 O O . PRO A 1 93 ? 18.458 -11.656 -21.800 1.00 61.41 93 PRO A O 1
ATOM 712 N N . ALA A 1 94 ? 16.506 -12.214 -20.863 1.00 64.12 94 ALA A N 1
ATOM 713 C CA . ALA A 1 94 ? 15.736 -11.189 -21.570 1.00 64.12 94 ALA A CA 1
ATOM 714 C C . ALA A 1 94 ? 16.095 -9.764 -21.107 1.00 64.12 94 ALA A C 1
ATOM 716 O O . ALA A 1 94 ? 15.975 -8.826 -21.898 1.00 64.12 94 ALA A O 1
ATOM 717 N N . ASP A 1 95 ? 16.607 -9.640 -19.877 1.00 68.19 95 ASP A N 1
ATOM 718 C CA . ASP A 1 95 ? 17.114 -8.402 -19.282 1.00 68.19 95 ASP A CA 1
ATOM 719 C C . ASP A 1 95 ? 18.216 -7.758 -20.137 1.00 68.19 95 ASP A C 1
ATOM 721 O O . ASP A 1 95 ? 18.140 -6.574 -20.454 1.00 68.19 95 ASP A O 1
ATOM 725 N N . LEU A 1 96 ? 19.156 -8.564 -20.640 1.00 65.38 96 LEU A N 1
ATOM 726 C CA . LEU A 1 96 ? 20.278 -8.116 -21.466 1.00 65.38 96 LEU A CA 1
ATOM 727 C C . LEU A 1 96 ? 19.826 -7.484 -22.790 1.00 65.38 96 LEU A C 1
ATOM 729 O O . LEU A 1 96 ? 20.501 -6.606 -23.319 1.00 65.38 96 LEU A O 1
ATOM 733 N N . VAL A 1 97 ? 18.683 -7.914 -23.332 1.00 66.81 97 VAL A N 1
ATOM 734 C CA . VAL A 1 97 ? 18.107 -7.325 -24.550 1.00 66.81 97 VAL A CA 1
ATOM 735 C C . VAL A 1 97 ? 17.353 -6.041 -24.220 1.00 66.81 97 VAL A C 1
ATOM 737 O O . VAL A 1 97 ? 17.482 -5.067 -24.959 1.00 66.81 97 VAL A O 1
ATOM 740 N N . SER A 1 98 ? 16.587 -6.013 -23.124 1.00 64.00 98 SER A N 1
ATOM 741 C CA . SER A 1 98 ? 15.857 -4.808 -22.714 1.00 64.00 98 SER A CA 1
ATOM 742 C C . SER A 1 98 ? 16.774 -3.670 -22.267 1.00 64.00 98 SER A C 1
ATOM 744 O O . SER A 1 98 ? 16.460 -2.520 -22.552 1.00 64.00 98 SER A O 1
ATOM 746 N N . ASP A 1 99 ? 17.922 -3.976 -21.657 1.00 64.81 99 ASP A N 1
ATOM 747 C CA . ASP A 1 99 ? 18.911 -2.980 -21.217 1.00 64.81 99 ASP A CA 1
ATOM 748 C C . ASP A 1 99 ? 19.548 -2.225 -22.398 1.00 64.81 99 ASP A C 1
ATOM 750 O O . ASP A 1 99 ? 19.985 -1.081 -22.267 1.00 64.81 99 ASP A O 1
ATOM 754 N N . LEU A 1 100 ? 19.591 -2.858 -23.575 1.00 64.31 100 LEU A N 1
ATOM 755 C CA . LEU A 1 100 ? 20.138 -2.275 -24.803 1.00 64.31 100 LEU A CA 1
ATOM 756 C C . LEU A 1 100 ? 19.126 -1.407 -25.559 1.00 64.31 100 LEU A C 1
ATOM 758 O O . LEU A 1 100 ? 19.501 -0.729 -26.520 1.00 64.31 100 LEU A O 1
ATOM 762 N N . LEU A 1 101 ? 17.849 -1.432 -25.167 1.00 64.62 101 LEU A N 1
ATOM 763 C CA . LEU A 1 101 ? 16.819 -0.629 -25.811 1.00 64.62 101 LEU A CA 1
ATOM 764 C C . LEU A 1 101 ? 16.816 0.791 -25.222 1.00 64.62 101 LEU A C 1
ATOM 766 O O . LEU A 1 101 ? 16.799 0.966 -24.002 1.00 64.62 101 LEU A O 1
ATOM 770 N N . PRO A 1 102 ? 16.809 1.833 -26.070 1.00 61.34 102 PRO A N 1
ATOM 771 C CA . PRO A 1 102 ? 16.714 3.205 -25.597 1.00 61.34 102 PRO A CA 1
ATOM 772 C C . PRO A 1 102 ? 15.294 3.462 -25.076 1.00 61.34 102 PRO A C 1
ATOM 774 O O . PRO A 1 102 ? 14.362 3.670 -25.853 1.00 61.34 102 PRO A O 1
ATOM 777 N N . GLY A 1 103 ? 15.110 3.432 -23.755 1.00 67.00 103 GLY A N 1
ATOM 778 C CA . GLY A 1 103 ? 13.839 3.793 -23.127 1.00 67.00 103 GLY A CA 1
ATOM 779 C C . GLY A 1 103 ? 13.709 3.356 -21.671 1.00 67.00 103 GLY A C 1
ATOM 780 O O . GLY A 1 103 ? 14.035 2.230 -21.318 1.00 67.00 103 GLY A O 1
ATOM 781 N N . THR A 1 104 ? 13.185 4.233 -20.814 1.00 71.44 104 THR A N 1
ATOM 782 C CA . THR A 1 104 ? 12.878 3.860 -19.428 1.00 71.44 104 THR A CA 1
ATOM 783 C C . THR A 1 104 ? 11.603 3.023 -19.387 1.00 71.44 104 THR A C 1
ATOM 785 O O . THR A 1 104 ? 10.514 3.537 -19.652 1.00 71.44 104 THR A O 1
ATOM 788 N N . TYR A 1 105 ? 11.714 1.747 -19.025 1.00 80.81 105 TYR A N 1
ATOM 789 C CA . TYR A 1 105 ? 10.555 0.870 -18.859 1.00 80.81 105 TYR A CA 1
ATOM 790 C C . TYR A 1 105 ? 9.990 0.996 -17.445 1.00 80.81 105 TYR A C 1
ATOM 792 O O . TYR A 1 105 ? 10.731 0.928 -16.464 1.00 80.81 105 TYR A O 1
ATOM 800 N N . VAL A 1 106 ? 8.669 1.155 -17.329 1.00 88.06 106 VAL A N 1
ATOM 801 C CA . VAL A 1 106 ? 7.989 1.279 -16.033 1.00 88.06 106 VAL A CA 1
ATOM 802 C C . VAL A 1 106 ? 7.135 0.046 -15.754 1.00 88.06 106 VAL A C 1
ATOM 804 O O . VAL A 1 106 ? 6.197 -0.248 -16.493 1.00 88.06 106 VAL A O 1
ATOM 807 N N . SER A 1 107 ? 7.436 -0.653 -14.660 1.00 91.44 107 SER A N 1
ATOM 808 C CA . SER A 1 107 ? 6.556 -1.660 -14.064 1.00 91.44 107 SER A CA 1
ATOM 809 C C . SER A 1 107 ? 5.748 -0.996 -12.954 1.00 91.44 107 SER A C 1
ATOM 811 O O . SER A 1 107 ? 6.320 -0.486 -11.993 1.00 91.44 107 SER A O 1
ATOM 813 N N . MET A 1 108 ? 4.424 -0.959 -13.081 1.00 95.31 108 MET A N 1
ATOM 814 C CA . MET A 1 108 ? 3.568 -0.227 -12.147 1.00 95.31 108 MET A CA 1
ATOM 815 C C . MET A 1 108 ? 2.546 -1.141 -11.482 1.00 95.31 108 MET A C 1
ATOM 817 O O . MET A 1 108 ? 1.992 -2.039 -12.116 1.00 95.31 108 MET A O 1
ATOM 821 N N . ALA A 1 109 ? 2.272 -0.866 -10.211 1.00 97.44 109 ALA A N 1
ATOM 822 C CA . ALA A 1 109 ? 1.126 -1.394 -9.489 1.00 97.44 109 ALA A CA 1
ATOM 823 C C . ALA A 1 109 ? 0.392 -0.256 -8.784 1.00 97.44 109 ALA A C 1
ATOM 825 O O . ALA A 1 109 ? 1.018 0.694 -8.309 1.00 97.44 109 ALA A O 1
ATOM 826 N N . THR A 1 110 ? -0.928 -0.388 -8.705 1.00 98.19 110 THR A N 1
ATOM 827 C CA . THR A 1 110 ? -1.806 0.580 -8.052 1.00 98.19 110 THR A CA 1
ATOM 828 C C . THR A 1 110 ? -2.602 -0.115 -6.959 1.00 98.19 110 THR A C 1
ATOM 830 O O . THR A 1 110 ? -3.146 -1.197 -7.178 1.00 98.19 110 THR A O 1
ATOM 833 N N . LEU A 1 111 ? -2.675 0.515 -5.791 1.00 98.25 111 LEU A N 1
ATOM 834 C CA . LEU A 1 111 ? -3.518 0.108 -4.674 1.00 98.25 111 LEU A CA 1
ATOM 835 C C . LEU A 1 111 ? -4.425 1.274 -4.292 1.00 98.25 111 LEU A C 1
ATOM 837 O O . LEU A 1 111 ? -3.929 2.362 -4.019 1.00 98.25 111 LEU A O 1
ATOM 841 N N . THR A 1 112 ? -5.730 1.039 -4.223 1.00 98.19 112 THR A N 1
ATOM 842 C CA . THR A 1 112 ? -6.692 2.036 -3.743 1.00 98.19 112 THR A CA 1
ATOM 843 C C . THR A 1 112 ? -7.090 1.702 -2.313 1.00 98.19 112 THR A C 1
ATOM 845 O O . THR A 1 112 ? -7.493 0.573 -2.029 1.00 98.19 112 THR A O 1
ATOM 848 N N . ILE A 1 113 ? -6.964 2.671 -1.409 1.00 97.88 113 ILE A N 1
ATOM 849 C CA . ILE A 1 113 ? -7.395 2.528 -0.018 1.00 97.88 113 ILE A CA 1
ATOM 850 C C . ILE A 1 113 ? -8.926 2.551 0.016 1.00 97.88 113 ILE A C 1
ATOM 852 O O . ILE A 1 113 ? -9.550 3.535 -0.372 1.00 97.88 113 ILE A O 1
ATOM 856 N N . ALA A 1 114 ? -9.524 1.466 0.503 1.00 96.25 114 ALA A N 1
ATOM 857 C CA . ALA A 1 114 ? -10.966 1.331 0.688 1.00 96.25 114 ALA A CA 1
ATOM 858 C C . ALA A 1 114 ? -11.245 0.877 2.131 1.00 96.25 114 ALA A C 1
ATOM 860 O O . ALA A 1 114 ? -11.270 -0.329 2.393 1.00 96.25 114 ALA A O 1
ATOM 861 N N . PRO A 1 115 ? -11.372 1.814 3.092 1.00 94.56 115 PRO A N 1
ATOM 862 C CA . PRO A 1 115 ? -11.598 1.476 4.490 1.00 94.56 115 PRO A CA 1
ATOM 863 C C . PRO A 1 115 ? -12.916 0.730 4.674 1.00 94.56 115 PRO A C 1
ATOM 865 O O . PRO A 1 115 ? -13.944 1.101 4.114 1.00 94.56 115 PRO A O 1
ATOM 868 N N . THR A 1 116 ? -12.881 -0.313 5.492 1.00 95.25 116 THR A N 1
ATOM 869 C CA . THR A 1 116 ? -14.063 -1.056 5.926 1.00 95.25 116 THR A CA 1
ATOM 870 C C . THR A 1 116 ? -14.315 -0.791 7.400 1.00 95.25 116 THR A C 1
ATOM 872 O O . THR A 1 116 ? -13.364 -0.784 8.186 1.00 95.25 116 THR A O 1
ATOM 875 N N . ALA A 1 117 ? -15.580 -0.600 7.775 1.00 94.44 117 ALA A N 1
ATOM 876 C CA . ALA A 1 117 ? -15.972 -0.384 9.162 1.00 94.44 117 ALA A CA 1
ATOM 877 C C . ALA A 1 117 ? -15.505 -1.545 10.051 1.00 94.44 117 ALA A C 1
ATOM 879 O O . ALA A 1 117 ? -15.704 -2.721 9.734 1.00 94.44 117 ALA A O 1
ATOM 880 N N . VAL A 1 118 ? -14.881 -1.205 11.173 1.00 93.38 118 VAL A N 1
ATOM 881 C CA . VAL A 1 118 ? -14.519 -2.155 12.219 1.00 93.38 118 VAL A CA 1
ATOM 882 C C . VAL A 1 118 ? -15.747 -2.356 13.093 1.00 93.38 118 VAL A C 1
ATOM 884 O O . VAL A 1 118 ? -16.305 -1.399 13.628 1.00 93.38 118 VAL A O 1
ATOM 887 N N . ALA A 1 119 ? -16.180 -3.609 13.230 1.00 89.38 119 ALA A N 1
ATOM 888 C CA . ALA A 1 119 ? -17.320 -3.936 14.072 1.00 89.38 119 ALA A CA 1
ATOM 889 C C . ALA A 1 119 ? -17.052 -3.503 15.528 1.00 89.38 119 ALA A C 1
ATOM 891 O O . ALA A 1 119 ? -15.962 -3.781 16.045 1.00 89.38 119 ALA A O 1
ATOM 892 N N . PRO A 1 120 ? -18.026 -2.868 16.206 1.00 84.94 120 PRO A N 1
ATOM 893 C CA . PRO A 1 120 ? -17.918 -2.581 17.628 1.00 84.94 120 PRO A CA 1
ATOM 894 C C . PRO A 1 120 ? -17.658 -3.871 18.409 1.00 84.94 120 PRO A C 1
ATOM 896 O O . PRO A 1 120 ? -18.321 -4.886 18.186 1.00 84.94 120 PRO A O 1
ATOM 899 N N . ALA A 1 121 ? -16.701 -3.827 19.330 1.00 84.31 121 ALA A N 1
ATOM 900 C CA . ALA A 1 121 ? -16.400 -4.926 20.237 1.00 84.31 121 ALA A CA 1
ATOM 901 C C . ALA A 1 121 ? -16.707 -4.502 21.675 1.00 84.31 121 ALA A C 1
ATOM 903 O O . ALA A 1 121 ? -16.480 -3.349 22.043 1.00 84.31 121 ALA A O 1
ATOM 904 N N . ASP A 1 122 ? -17.203 -5.439 22.487 1.00 87.62 122 ASP A N 1
ATOM 905 C CA . ASP A 1 122 ? -17.347 -5.232 23.928 1.00 87.62 122 ASP A CA 1
ATOM 906 C C . ASP A 1 122 ? -15.957 -4.991 24.553 1.00 87.62 122 ASP A C 1
ATOM 908 O O . ASP A 1 122 ? -15.087 -5.866 24.443 1.00 87.62 122 ASP A O 1
ATOM 912 N N . PRO A 1 123 ? -15.725 -3.838 25.211 1.00 86.44 123 PRO A N 1
ATOM 913 C CA . PRO A 1 123 ? -14.445 -3.529 25.834 1.00 86.44 123 PRO A CA 1
ATOM 914 C C . PRO A 1 123 ? -13.985 -4.583 26.845 1.00 86.44 123 PRO A C 1
ATOM 916 O O . PRO A 1 123 ? -12.788 -4.854 26.923 1.00 86.44 123 PRO A O 1
ATOM 919 N N . GLN A 1 124 ? -14.907 -5.206 27.591 1.00 87.69 124 GLN A N 1
ATOM 920 C CA . GLN A 1 124 ? -14.549 -6.229 28.581 1.00 87.69 124 GLN A CA 1
ATOM 921 C C . GLN A 1 124 ? -14.069 -7.512 27.904 1.00 87.69 124 GLN A C 1
ATOM 923 O O . GLN A 1 124 ? -13.025 -8.054 28.272 1.00 87.69 124 GLN A O 1
ATOM 928 N N . ALA A 1 125 ? -14.780 -7.966 26.870 1.00 87.00 125 ALA A N 1
ATOM 929 C CA . ALA A 1 125 ? -14.351 -9.101 26.061 1.00 87.00 125 ALA A CA 1
A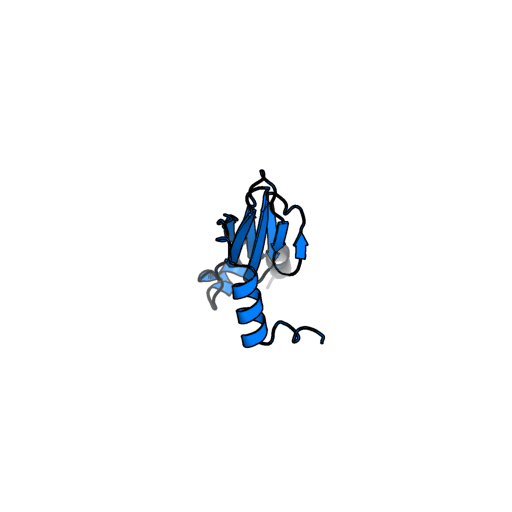TOM 930 C C . ALA A 1 125 ? -12.999 -8.841 25.373 1.00 87.00 125 ALA A C 1
ATOM 932 O O . ALA A 1 125 ? -12.142 -9.727 25.338 1.00 87.00 125 ALA A O 1
ATOM 933 N N . LEU A 1 126 ? -12.781 -7.622 24.866 1.00 86.94 126 LEU A N 1
ATOM 934 C CA . LEU A 1 126 ? -11.521 -7.234 24.234 1.00 86.94 126 LEU A CA 1
ATOM 935 C C . LEU A 1 126 ? -10.361 -7.228 25.240 1.00 86.94 126 LEU A C 1
ATOM 937 O O . LEU A 1 126 ? -9.296 -7.766 24.942 1.00 86.94 126 LEU A O 1
ATOM 941 N N . ALA A 1 127 ? -10.572 -6.673 26.437 1.00 86.88 127 ALA A N 1
ATOM 942 C CA . ALA A 1 127 ? -9.579 -6.668 27.507 1.00 86.88 127 ALA A CA 1
ATOM 943 C C . ALA A 1 127 ? -9.237 -8.094 27.958 1.00 86.88 127 ALA A C 1
ATOM 945 O O . ALA A 1 127 ? -8.063 -8.454 28.018 1.00 86.88 127 ALA A O 1
ATOM 946 N N . ALA A 1 128 ? -10.243 -8.944 28.186 1.00 87.50 128 ALA A N 1
ATOM 947 C CA . ALA A 1 128 ? -10.033 -10.345 28.548 1.00 87.50 128 ALA A CA 1
ATOM 948 C C . ALA A 1 128 ? -9.232 -11.105 27.475 1.00 87.50 128 ALA A C 1
ATOM 950 O O . ALA A 1 128 ? -8.299 -11.840 27.806 1.00 87.50 128 ALA A O 1
ATOM 951 N N . ALA A 1 129 ? -9.540 -10.890 26.191 1.00 88.12 129 ALA A N 1
ATOM 952 C CA . ALA A 1 129 ? -8.777 -11.464 25.084 1.00 88.12 129 ALA A CA 1
ATOM 953 C C . ALA A 1 129 ? -7.333 -10.933 25.039 1.00 88.12 129 ALA A C 1
ATOM 955 O O . ALA A 1 129 ? -6.398 -11.709 24.836 1.00 88.12 129 ALA A O 1
ATOM 956 N N . ALA A 1 130 ? -7.132 -9.633 25.278 1.00 89.00 130 ALA A N 1
ATOM 957 C CA . ALA A 1 130 ? -5.808 -9.023 25.343 1.00 89.00 130 ALA A CA 1
ATOM 958 C C . ALA A 1 130 ? -4.973 -9.572 26.513 1.00 89.00 130 ALA A C 1
ATOM 960 O O . ALA A 1 130 ? -3.794 -9.867 26.322 1.00 89.00 130 ALA A O 1
ATOM 961 N N . HIS A 1 131 ? -5.571 -9.781 27.691 1.00 88.75 131 HIS A N 1
ATOM 962 C CA . HIS A 1 131 ? -4.910 -10.439 28.823 1.00 88.75 131 HIS A CA 1
ATOM 963 C C . HIS A 1 131 ? -4.557 -11.892 28.512 1.00 88.75 131 HIS A C 1
ATOM 965 O O . HIS A 1 131 ? -3.420 -12.302 28.732 1.00 88.75 131 HIS A O 1
ATOM 971 N N . ALA A 1 132 ? -5.500 -12.664 27.963 1.00 89.25 132 ALA A N 1
ATOM 972 C CA . ALA A 1 132 ? -5.268 -14.063 27.608 1.00 89.25 132 ALA A CA 1
ATOM 973 C C . ALA A 1 132 ? -4.136 -14.221 26.577 1.00 89.25 132 ALA A C 1
ATOM 975 O O . ALA A 1 132 ? -3.377 -15.186 26.632 1.00 89.25 132 ALA A O 1
ATOM 976 N N . ALA A 1 133 ? -3.998 -13.258 25.664 1.00 91.38 133 ALA A N 1
ATOM 977 C CA . ALA A 1 133 ? -2.928 -13.214 24.674 1.00 91.38 133 ALA A CA 1
ATOM 978 C C . ALA A 1 133 ? -1.621 -12.565 25.185 1.00 91.38 133 ALA A C 1
ATOM 980 O O . ALA A 1 133 ? -0.642 -12.509 24.444 1.00 91.38 133 ALA A O 1
ATOM 981 N N . GLY A 1 134 ? -1.583 -12.084 26.433 1.00 89.88 134 GLY A N 1
ATOM 982 C CA . GLY A 1 134 ? -0.400 -11.466 27.042 1.00 89.88 134 GLY A CA 1
ATOM 983 C C . GLY A 1 134 ? -0.092 -10.043 26.560 1.00 89.88 134 GLY A C 1
ATOM 984 O O . GLY A 1 134 ? 1.007 -9.547 26.798 1.00 89.88 134 GLY A O 1
ATOM 985 N N . TYR A 1 135 ? -1.038 -9.379 25.891 1.00 86.00 135 TYR A N 1
ATOM 986 C CA . TYR A 1 135 ? -0.900 -7.996 25.420 1.00 86.00 135 TYR A CA 1
ATOM 987 C C . TYR A 1 135 ? -1.289 -6.946 26.471 1.00 86.00 135 TYR A C 1
ATOM 989 O O . TYR A 1 135 ? -0.938 -5.779 26.311 1.00 86.00 135 TYR A O 1
ATOM 997 N N . ALA A 1 136 ? -1.992 -7.339 27.538 1.00 80.25 136 ALA A N 1
ATOM 998 C CA . ALA A 1 136 ? -2.362 -6.462 28.648 1.00 80.25 136 ALA A CA 1
ATOM 999 C C . ALA A 1 136 ? -1.769 -6.973 29.972 1.00 80.25 136 ALA A C 1
ATOM 1001 O O . ALA A 1 136 ? -1.922 -8.148 30.321 1.00 80.25 136 ALA A O 1
ATOM 1002 N N . ALA A 1 137 ? -1.090 -6.085 30.707 1.00 72.44 137 ALA A N 1
ATOM 1003 C CA . ALA A 1 137 ? -0.617 -6.368 32.063 1.00 72.44 137 ALA A CA 1
ATOM 1004 C C . ALA A 1 137 ? -1.824 -6.600 32.984 1.00 72.44 137 ALA A C 1
ATOM 1006 O O . ALA A 1 137 ? -2.807 -5.889 32.807 1.00 72.44 137 ALA A O 1
ATOM 1007 N N . PRO A 1 138 ? -1.780 -7.560 33.928 1.00 62.75 138 PRO A N 1
ATOM 1008 C CA . PRO A 1 138 ? -2.888 -7.802 34.851 1.00 62.75 138 PRO A CA 1
ATOM 1009 C C . PRO A 1 138 ? -3.264 -6.512 35.586 1.00 62.75 138 PRO A C 1
ATOM 1011 O O . PRO A 1 138 ? -2.370 -5.734 35.931 1.00 62.75 138 PRO A O 1
ATOM 1014 N N . ASP A 1 139 ? -4.566 -6.298 35.801 1.00 64.62 139 ASP A N 1
ATOM 1015 C CA . ASP A 1 139 ? -5.067 -5.125 36.519 1.00 64.62 139 ASP A CA 1
ATOM 1016 C C . ASP A 1 139 ? -4.304 -4.958 37.841 1.00 64.62 139 ASP A C 1
ATOM 1018 O O . ASP A 1 139 ? -4.121 -5.919 38.598 1.00 64.62 139 ASP A O 1
ATOM 1022 N N . ALA A 1 140 ? -3.789 -3.748 38.078 1.00 60.31 140 ALA A N 1
ATOM 1023 C CA . ALA A 1 140 ? -3.083 -3.438 39.314 1.00 60.31 140 ALA A CA 1
ATOM 1024 C C . ALA A 1 140 ? -4.039 -3.627 40.513 1.00 60.31 140 ALA A C 1
ATOM 1026 O O . ALA A 1 140 ? -5.214 -3.273 40.391 1.00 60.31 140 ALA A O 1
ATOM 1027 N N . PRO A 1 141 ? -3.557 -4.200 41.632 1.00 57.31 141 PRO A N 1
ATOM 1028 C CA . PRO A 1 141 ? -4.385 -4.532 42.792 1.00 57.31 141 PRO A CA 1
ATOM 1029 C C . PRO A 1 141 ? -4.998 -3.309 43.483 1.00 57.31 141 PRO A C 1
ATOM 1031 O O . PRO A 1 141 ? -4.376 -2.221 43.446 1.00 57.31 141 PRO A O 1
#

pLDDT: mean 84.54, std 13.74, range [51.94, 98.38]

Sequence (141 aa):
MSPTGIAQFLVLSLSILLFGGCISHVARIDSPSTPPVQGVIGVSYLAPVPDVTQRAGPLPQDVPVSAWLIEDDGLSRFEGRCRTPLPWWQRFPADLVSDLLPGTYVSMATLTIAPTAVAPADPQALAAAAHAAGYAAPDAP

Radius of gyration: 24.94 Å; chains: 1; bounding box: 61×27×82 Å

Secondary structure (DSSP, 8-state):
--HHHHHHHHHHHHHHHHHPPPEEEEEEEEPPTTTTPEEEETTEEESSPPSEEEEEESS--EEEEEEEEEETTEEEEEEEEEE----GGGSTTHHHHHTTSSS-EEEEEEEE---EEPPP--HHHHHHHHHHTT-SPPPP-

Foldseek 3Di:
DDPVVVVVVVVVVVCLVVQFAAEKEKEKEAEDVPPFKWWDKAHDTDVRDDRIDMDMDRDWDWIWIWIWDQDPVGIWIDTDIGTFDPDPCCDPPSVVVNRSDRHHHYGYTYHYTDTDGDDDDDPVVVVVVCVVVVNDDPPDD

=== Feature glossary ===
Reading guide. The protein is described through the following features:

Foldseek 3Di. A 3Di character summarizes, for each residue, the relative orientation of the Cα frame of its nearest spatial neighbor. Because it encodes fold topology rather than chemistry, 3Di alignments detect remote structural similarity that sequence alignment misses.

Contact-map, Ramachandran, and PAE plots. Plot images: a contact map (which residues are close in 3D, as an N×N binary image), a Ramachandran scatter (backbone torsion angles, revealing secondary-structure composition at a glance), and — for AlphaFold structures — a PAE heatmap (pairwise prediction confidence).

Radius of gyration, Cα contacts, bounding box. Radius of gyration (Rg) is the root-mean-square distance of Cα atoms from their centroid — a single number for overall size and compactness. A globular domain of N residues has Rg ≈ 2.2·N^0.38 Å; an extended or disordered chain has a much larger Rg. The Cα contact count is the number of residue pairs whose Cα atoms are within 8 Å and are more than four positions apart in sequence — a standard proxy for tertiary packing density. The bounding box is the smallest axis-aligned box enclosing all Cα atoms.

Secondary structure (8-state, DSSP). Eight-state secondary structure (DSSP): H is the canonical α-helix, G the tighter 3₁₀-helix, I the wider π-helix; E/B are β-structure, T and S are turns and bends, and '-' is everything else. DSSP derives these from the pattern of main-chain N–H···O=C hydrogen bonds, not from the sequence.

B-factor. B-factor (Debye–Waller factor) reflects atomic displacement in the crystal lattice. It is an experimental observable (units Å²), not a prediction; low values mean the atom is pinned down, high values mean it moves or is heterogeneous across the crystal.

pLDDT. pLDDT is the predicted lDDT-Cα score: AlphaFold's confidence that the local environment of each residue (all inter-atomic distances within 15 Å) is correctly placed. It is a per-residue number between 0 and 100, with higher meaning more reliable.

Nearest PDB structures. Nearest PDB neighbors are the top structural matches found by Foldseek when searching this structure against the entire Protein Data Bank. Each hit reports a TM-score (0 to 1; >0.5 almost always implies the same fold) and an E-value. These are *structural* homologs — they may share no detectable sequence similarity.

Solvent-accessible surface area. Accessible surface area quantifies burial. A residue with SASA near zero is packed into the hydrophobic core; one with SASA >100 Å² sits on the surface. Computed here via the Shrake–Rupley numerical algorithm with a 1.4 Å probe.

Rendered structure images. Structure images are PyMOL renders from six orthogonal camera directions. Cartoon representation draws helices as coils and strands as arrows; sticks shows the backbone as bonds; surface shows the solvent-excluded envelope. Rainbow coloring maps sequence position to hue (blue→red, N→C); chain coloring assigns a distinct color per polypeptide.

Backbone torsions (φ/ψ). φ (phi) and ψ (psi) are the two rotatable backbone dihedrals per residue: φ is the C(i-1)–N–Cα–C torsion, ψ is the N–Cα–C–N(i+1) torsion, both in degrees on (−180°, 180°]. α-helical residues cluster near (−60°, −45°); β-strand residues near (−120°, +130°). A Ramachandran plot is simply a scatter of (φ, ψ) for every residue.

Predicted aligned error. Predicted Aligned Error (PAE) is an AlphaFold confidence matrix: entry (i, j) is the expected error in the position of residue j, in ångströms, when the prediction is superimposed on the true structure at residue i. Low PAE within a block of residues means that block is internally rigid and well-predicted; high PAE between two blocks means their relative placement is uncertain even if each block individually is confident.

mmCIF coordinates. Structure coordinates are given as an mmCIF _atom_site loop: one row per atom with element, residue name, chain id, sequence number, and x/y/z position in Å. Only the four main-chain atoms per residue are included here; side chains are omitted to keep the record compact.

InterPro / GO / CATH / organism. Database cross-references. InterPro integrates a dozen domain/family signature databases into unified entries with residue-range hits. GO terms attach function/process/location labels with evidence codes. CATH codes position the fold in a four-level structural taxonomy. Organism is the NCBI-taxonomy species name.

Secondary structure (3-state, P-SEA). SS3 is a coarse helix/strand/coil call (letters a/b/c) made by the P-SEA algorithm from inter-Cα distances and dihedrals. It is less detailed than DSSP but needs only Cα positions.

Sequence. Sequence gives the chain of amino acids in standard one-letter code (A=alanine, C=cysteine, …, Y=tyrosine), read N→C. It is the only feature that is directly encoded by the gene; all structural features are derived from the folded form of this sequence.